Protein AF-A0A7V5PZJ2-F1 (afdb_monomer_lite)

Foldseek 3Di:
DADDPPDPDDDDDVCVVVVVVVVVVVVVVVQVVCVVVVRHAQDQDDCVVVNDVVNVVSVVVNVVVVCVVVVVVVPPPDDDDD

Structure (mmCIF, N/CA/C/O backbone):
data_AF-A0A7V5PZJ2-F1
#
_entry.id   AF-A0A7V5PZJ2-F1
#
loop_
_atom_site.group_PDB
_atom_site.id
_atom_site.type_symbol
_atom_site.label_atom_id
_atom_site.label_alt_id
_atom_site.label_comp_id
_atom_site.label_asym_id
_atom_site.label_entity_id
_atom_site.label_seq_id
_atom_site.pdbx_PDB_ins_code
_atom_site.Cartn_x
_atom_site.Cartn_y
_atom_site.Cartn_z
_atom_site.occupancy
_atom_site.B_is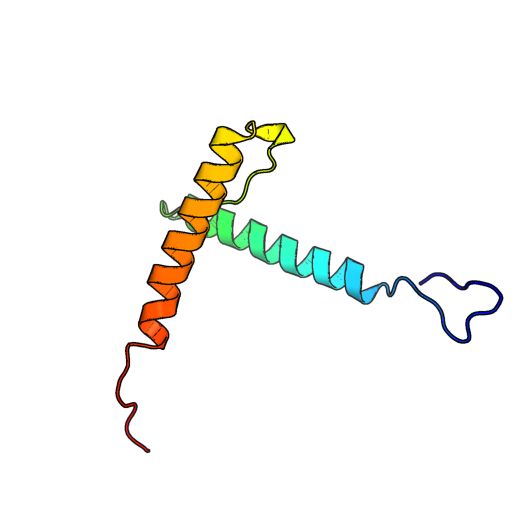o_or_equiv
_atom_site.auth_seq_id
_atom_site.auth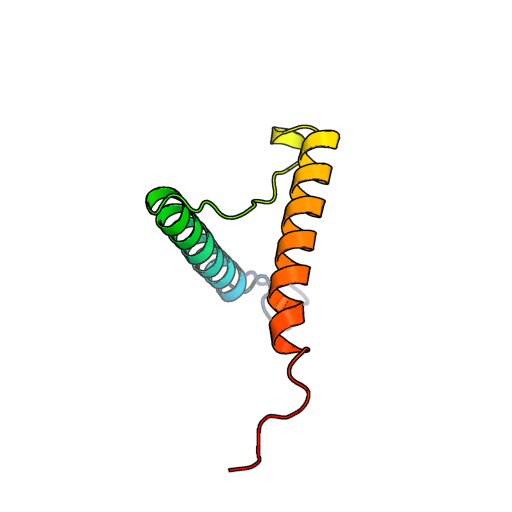_comp_id
_atom_site.auth_asym_id
_atom_site.auth_atom_id
_atom_site.pdbx_PDB_model_num
ATOM 1 N N . MET A 1 1 ? 6.829 -4.818 -21.508 1.00 91.75 1 MET A N 1
ATOM 2 C CA . MET A 1 1 ? 8.218 -4.408 -21.788 1.00 91.75 1 MET A CA 1
ATOM 3 C C . MET A 1 1 ? 8.230 -3.644 -23.089 1.00 91.75 1 MET A C 1
ATOM 5 O O . MET A 1 1 ? 7.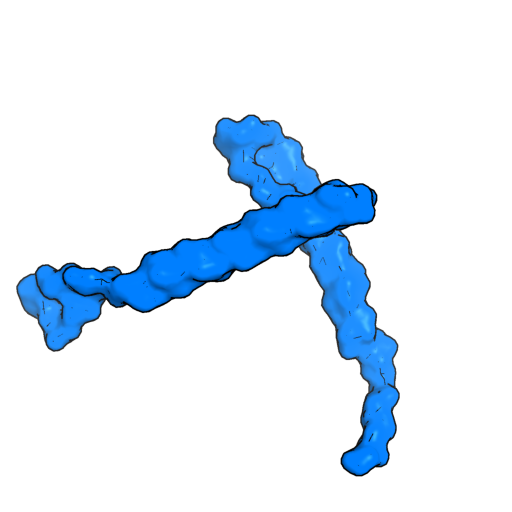588 -4.086 -24.034 1.00 91.75 1 MET A O 1
ATOM 9 N N . VAL A 1 2 ? 8.902 -2.498 -23.109 1.00 95.62 2 VAL A N 1
ATOM 10 C CA . VAL A 1 2 ? 8.955 -1.582 -24.253 1.00 95.62 2 VAL A CA 1
ATOM 11 C C . VAL A 1 2 ? 10.417 -1.381 -24.638 1.00 95.62 2 VAL A C 1
ATOM 13 O O . VAL A 1 2 ? 11.221 -0.973 -23.800 1.00 95.62 2 VAL A O 1
ATOM 16 N N . SER A 1 3 ? 10.763 -1.686 -25.887 1.00 96.88 3 SER A N 1
ATOM 17 C CA . SER A 1 3 ? 12.097 -1.430 -26.440 1.00 96.88 3 SER A CA 1
ATOM 18 C C . SER A 1 3 ? 12.171 -0.002 -26.975 1.00 96.88 3 SER A C 1
ATOM 20 O O . SER A 1 3 ? 11.285 0.420 -27.716 1.00 96.88 3 SER A O 1
ATOM 22 N N . ILE A 1 4 ? 13.224 0.732 -26.613 1.00 97.62 4 ILE A N 1
ATOM 23 C CA . ILE A 1 4 ? 13.446 2.121 -27.034 1.00 97.62 4 ILE A CA 1
ATOM 24 C C . ILE A 1 4 ? 14.799 2.195 -27.755 1.00 97.62 4 ILE A C 1
ATOM 26 O O . ILE A 1 4 ? 15.796 1.735 -27.189 1.00 97.62 4 ILE A O 1
ATOM 30 N N . PRO A 1 5 ? 14.872 2.761 -28.976 1.00 97.88 5 PRO A N 1
ATOM 31 C CA . PRO A 1 5 ? 16.144 2.971 -29.663 1.00 97.88 5 PRO A CA 1
ATOM 32 C C . PRO A 1 5 ? 17.142 3.749 -28.794 1.00 97.88 5 PRO A C 1
ATOM 34 O O . PRO A 1 5 ? 16.790 4.761 -28.194 1.00 97.88 5 PRO A O 1
ATOM 37 N N . GLY A 1 6 ? 18.388 3.276 -28.728 1.00 97.50 6 GLY A N 1
ATOM 38 C CA . GLY A 1 6 ? 19.445 3.887 -27.913 1.00 97.50 6 GLY A CA 1
ATOM 39 C C . GLY A 1 6 ? 19.521 3.397 -26.461 1.00 97.50 6 GLY A C 1
ATOM 40 O O . GLY A 1 6 ? 20.488 3.729 -25.780 1.00 97.50 6 GLY A O 1
ATOM 41 N N . LEU A 1 7 ? 18.572 2.576 -25.987 1.00 96.94 7 LEU A N 1
ATOM 42 C CA . LEU A 1 7 ? 18.692 1.886 -24.699 1.00 96.94 7 LEU A CA 1
ATOM 43 C C . LEU A 1 7 ? 19.184 0.442 -24.886 1.00 96.94 7 LEU A C 1
ATOM 45 O O . LEU A 1 7 ? 18.689 -0.260 -25.768 1.00 96.94 7 LEU A O 1
ATOM 49 N N . PRO A 1 8 ? 20.113 -0.037 -24.039 1.00 96.31 8 PRO A N 1
ATOM 50 C CA . PRO A 1 8 ? 20.644 -1.395 -24.146 1.00 96.31 8 PRO A CA 1
ATOM 51 C C . PRO A 1 8 ? 19.642 -2.480 -23.718 1.00 96.31 8 PRO A C 1
ATOM 53 O O . PRO A 1 8 ? 19.814 -3.639 -24.086 1.00 96.31 8 PRO A O 1
ATOM 56 N N . TYR A 1 9 ? 18.593 -2.125 -22.963 1.00 96.94 9 TYR A N 1
ATOM 57 C CA . TYR A 1 9 ? 17.594 -3.063 -22.440 1.00 96.94 9 TYR A CA 1
ATOM 58 C C . TYR A 1 9 ? 16.170 -2.478 -22.497 1.00 96.94 9 TYR A C 1
ATOM 60 O O . TYR A 1 9 ? 16.013 -1.256 -22.408 1.00 96.94 9 TYR A O 1
ATOM 68 N N . PRO A 1 10 ? 15.118 -3.316 -22.603 1.00 94.69 10 PRO A N 1
ATOM 69 C CA . PRO A 1 10 ? 13.733 -2.852 -22.553 1.00 94.69 10 PRO A CA 1
ATOM 70 C C . PRO A 1 10 ? 13.349 -2.283 -21.180 1.00 94.69 10 PRO A C 1
ATOM 72 O O . PRO A 1 10 ? 13.777 -2.783 -20.141 1.00 94.69 10 PRO A O 1
ATOM 75 N N . VAL A 1 11 ? 12.463 -1.287 -21.176 1.00 95.69 11 VAL A N 1
ATOM 76 C CA . VAL A 1 11 ? 11.889 -0.672 -19.966 1.00 95.69 11 VAL A CA 1
ATOM 77 C C . VAL A 1 11 ? 10.446 -1.142 -19.738 1.00 95.69 11 VAL A C 1
ATOM 79 O O . VAL A 1 11 ? 9.918 -1.959 -20.500 1.00 95.69 11 VAL A O 1
ATOM 82 N N . ALA A 1 12 ? 9.791 -0.638 -18.687 1.00 94.31 12 ALA A N 1
ATOM 83 C CA . ALA A 1 12 ? 8.427 -1.016 -18.297 1.00 94.31 12 ALA A CA 1
ATOM 84 C C . ALA A 1 12 ? 8.271 -2.546 -18.137 1.00 94.31 12 ALA A C 1
ATOM 86 O O . ALA A 1 12 ? 7.578 -3.205 -18.935 1.00 94.31 12 ALA A O 1
ATOM 87 N N . PRO A 1 13 ? 8.968 -3.144 -17.150 1.00 95.25 13 PRO A N 1
ATOM 88 C CA . PRO A 1 13 ? 8.906 -4.579 -16.931 1.00 95.25 13 PRO A CA 1
ATOM 89 C C . PRO A 1 13 ? 7.477 -4.987 -16.561 1.00 95.25 13 PRO A C 1
ATOM 91 O O . PRO A 1 13 ? 6.820 -4.362 -15.728 1.00 95.25 13 PRO A O 1
ATOM 94 N N . GLY A 1 14 ? 6.988 -6.059 -17.190 1.00 94.00 14 GLY A N 1
ATOM 95 C CA . GLY A 1 14 ? 5.642 -6.575 -16.917 1.00 94.00 14 GLY A CA 1
ATOM 96 C C . GLY A 1 14 ? 5.480 -7.044 -15.469 1.00 94.00 14 GLY A C 1
ATOM 97 O O . GLY A 1 14 ? 4.383 -6.976 -14.925 1.00 94.00 14 GLY A O 1
ATOM 98 N N . SER A 1 15 ? 6.582 -7.440 -14.823 1.00 95.44 15 SER A N 1
ATOM 99 C CA . SER A 1 15 ? 6.608 -7.825 -13.412 1.00 95.44 15 SER A CA 1
ATOM 100 C C . SER A 1 15 ? 6.179 -6.699 -12.470 1.00 95.44 15 SER A C 1
ATOM 102 O O . SER A 1 15 ? 5.574 -7.003 -11.449 1.00 95.44 15 SER A O 1
ATOM 104 N N . THR A 1 16 ? 6.401 -5.421 -12.807 1.00 95.12 16 THR A N 1
ATOM 105 C CA . THR A 1 16 ? 5.888 -4.302 -11.998 1.00 95.12 16 THR A CA 1
ATOM 106 C C . THR A 1 16 ? 4.368 -4.261 -12.048 1.00 95.12 16 THR A C 1
ATOM 108 O O . THR A 1 16 ? 3.728 -4.289 -11.005 1.00 95.12 16 THR A O 1
ATOM 111 N N . LEU A 1 17 ? 3.777 -4.261 -13.247 1.00 94.50 17 LEU A N 1
ATOM 112 C CA . LEU A 1 17 ? 2.318 -4.227 -13.398 1.00 94.50 17 LEU A CA 1
ATOM 113 C C . LEU A 1 17 ? 1.661 -5.470 -12.789 1.00 94.50 17 LEU A C 1
ATOM 115 O O . LEU A 1 17 ? 0.688 -5.348 -12.048 1.00 94.50 17 LEU A O 1
ATOM 119 N N . GLY A 1 18 ? 2.222 -6.654 -13.052 1.00 96.75 18 GLY A N 1
ATOM 120 C CA . GLY A 1 18 ? 1.746 -7.909 -12.472 1.00 96.75 18 GLY A CA 1
ATOM 121 C C . GLY A 1 18 ? 1.857 -7.916 -10.947 1.00 96.75 18 GLY A C 1
ATOM 122 O O . GLY A 1 18 ? 0.889 -8.231 -10.262 1.00 96.75 18 GLY A O 1
ATOM 123 N N . GLY A 1 19 ? 3.002 -7.497 -10.403 1.00 97.94 19 GLY A N 1
ATOM 124 C CA . GLY A 1 19 ? 3.219 -7.388 -8.962 1.00 97.94 19 GLY A CA 1
ATOM 125 C C . GLY A 1 19 ? 2.256 -6.403 -8.300 1.00 97.94 19 GLY A C 1
ATOM 126 O O . GLY A 1 19 ? 1.619 -6.746 -7.306 1.00 97.94 19 GLY A O 1
ATOM 127 N N . THR A 1 20 ? 2.077 -5.212 -8.878 1.00 98.06 20 THR A N 1
ATOM 128 C CA . THR A 1 20 ? 1.112 -4.218 -8.388 1.00 98.06 20 THR A CA 1
ATOM 129 C C . THR A 1 20 ? -0.314 -4.761 -8.414 1.00 98.06 20 THR A C 1
ATOM 131 O O . THR A 1 20 ? -1.038 -4.592 -7.434 1.00 98.06 20 THR A O 1
ATOM 134 N N . ALA A 1 21 ? -0.716 -5.445 -9.489 1.00 98.19 21 ALA A N 1
ATOM 135 C CA . ALA A 1 21 ? -2.041 -6.049 -9.585 1.00 98.19 21 ALA A CA 1
ATOM 136 C C . ALA A 1 21 ? -2.265 -7.104 -8.489 1.00 98.19 21 ALA A C 1
ATOM 138 O O . ALA A 1 21 ? -3.286 -7.063 -7.803 1.00 98.19 21 ALA A O 1
ATOM 139 N N . LEU A 1 22 ? -1.292 -7.996 -8.272 1.00 98.50 22 LEU A N 1
ATOM 140 C CA . LEU A 1 22 ? -1.361 -9.031 -7.236 1.00 98.50 22 LEU A CA 1
ATOM 141 C C . LEU A 1 22 ? -1.443 -8.433 -5.827 1.00 98.50 22 LEU A C 1
ATOM 143 O O . LEU A 1 22 ? -2.328 -8.796 -5.054 1.00 98.50 22 LEU A O 1
ATOM 147 N N . VAL A 1 23 ? -0.564 -7.483 -5.498 1.00 98.31 23 VAL A N 1
ATOM 148 C CA . VAL A 1 23 ? -0.568 -6.812 -4.188 1.00 98.31 23 VAL A CA 1
ATOM 149 C C . VAL A 1 23 ? -1.888 -6.077 -3.957 1.00 98.31 23 VAL A C 1
ATOM 151 O O . VAL A 1 23 ? -2.455 -6.155 -2.866 1.00 98.31 23 VAL A O 1
ATOM 154 N N . ASN A 1 24 ? -2.419 -5.397 -4.976 1.00 97.44 24 ASN A N 1
ATOM 155 C CA . ASN A 1 24 ? -3.678 -4.672 -4.842 1.00 97.44 24 ASN A CA 1
ATOM 156 C C . ASN A 1 24 ? -4.881 -5.620 -4.686 1.00 97.44 24 ASN A C 1
ATOM 158 O O . ASN A 1 24 ? -5.782 -5.332 -3.900 1.00 97.44 24 ASN A O 1
ATOM 162 N N . ALA A 1 25 ? -4.875 -6.773 -5.362 1.00 98.56 25 ALA A N 1
ATOM 163 C CA . ALA A 1 25 ? -5.889 -7.809 -5.173 1.00 98.56 25 ALA A CA 1
ATOM 164 C C . ALA A 1 25 ? -5.868 -8.369 -3.741 1.00 98.56 25 ALA A C 1
ATOM 166 O O . ALA A 1 25 ? -6.916 -8.467 -3.104 1.00 98.56 25 ALA A O 1
ATOM 167 N N . ILE A 1 26 ? -4.677 -8.655 -3.198 1.00 98.44 26 ILE A N 1
ATOM 168 C CA . ILE A 1 26 ? -4.509 -9.086 -1.800 1.00 98.44 26 ILE A CA 1
ATOM 169 C C . ILE A 1 26 ? -5.037 -8.018 -0.838 1.00 98.44 26 ILE A C 1
ATOM 171 O O . ILE A 1 26 ? -5.771 -8.339 0.098 1.00 98.44 26 ILE A O 1
ATOM 175 N N . LYS A 1 27 ? -4.697 -6.745 -1.075 1.00 96.56 27 LYS A N 1
ATOM 176 C CA . LYS A 1 27 ? -5.169 -5.611 -0.270 1.00 96.56 27 LYS A CA 1
ATOM 177 C C . LYS A 1 27 ? -6.699 -5.531 -0.255 1.00 96.56 27 LYS A C 1
ATOM 179 O O . LYS A 1 27 ? -7.283 -5.423 0.821 1.00 96.56 27 LYS A O 1
ATOM 184 N N . ALA A 1 28 ? -7.337 -5.605 -1.422 1.00 97.50 28 ALA A N 1
ATOM 185 C CA . ALA A 1 28 ? -8.790 -5.529 -1.549 1.00 97.50 28 ALA A CA 1
ATOM 186 C C . ALA A 1 28 ? -9.491 -6.714 -0.866 1.00 97.50 28 ALA A C 1
ATOM 188 O O . ALA A 1 28 ? -10.404 -6.513 -0.067 1.00 97.50 28 ALA A O 1
ATOM 189 N N . GLU A 1 29 ? -9.025 -7.940 -1.112 1.00 98.50 29 GLU A N 1
ATOM 190 C CA . GLU A 1 29 ? -9.607 -9.145 -0.513 1.00 98.50 29 GLU A CA 1
ATOM 191 C C . GLU A 1 29 ? -9.432 -9.176 1.012 1.00 98.50 29 GLU A C 1
ATOM 193 O O . GLU A 1 29 ? -10.342 -9.564 1.743 1.00 98.50 29 GLU A O 1
ATOM 198 N N . THR A 1 30 ? -8.287 -8.713 1.518 1.00 97.56 30 THR A N 1
ATOM 199 C CA . THR A 1 30 ? -8.051 -8.598 2.964 1.00 97.56 30 THR A CA 1
ATOM 200 C C . THR A 1 30 ? -8.999 -7.581 3.597 1.00 97.56 30 THR A C 1
ATOM 202 O O . THR A 1 30 ? -9.609 -7.876 4.624 1.00 97.56 30 THR A O 1
ATOM 205 N N . ALA A 1 31 ? -9.162 -6.404 2.981 1.00 97.12 31 ALA A N 1
ATOM 206 C CA . ALA A 1 31 ? -10.088 -5.382 3.465 1.00 97.12 31 ALA A CA 1
ATOM 207 C C . ALA A 1 31 ? -11.536 -5.891 3.483 1.00 97.12 31 ALA A C 1
ATOM 209 O O . ALA A 1 31 ? -12.229 -5.695 4.478 1.00 97.12 31 ALA A O 1
ATOM 210 N N . ARG A 1 32 ? -11.957 -6.612 2.433 1.00 98.38 32 ARG A N 1
ATOM 211 C CA . ARG A 1 32 ? -13.280 -7.243 2.360 1.00 98.38 32 ARG A CA 1
ATOM 212 C C . ARG A 1 32 ? -13.500 -8.219 3.514 1.00 98.38 32 ARG A C 1
ATOM 214 O O . ARG A 1 32 ? -14.466 -8.073 4.249 1.00 98.38 32 ARG A O 1
ATOM 221 N N . ARG A 1 33 ? -12.577 -9.163 3.734 1.00 98.50 33 ARG A N 1
ATOM 222 C CA . ARG A 1 33 ? -12.683 -10.144 4.833 1.00 98.50 33 ARG A CA 1
ATOM 223 C C . ARG A 1 33 ? -12.769 -9.487 6.207 1.00 98.50 33 ARG A C 1
ATOM 225 O O . ARG A 1 33 ? -13.530 -9.941 7.052 1.00 98.50 33 ARG A O 1
ATOM 232 N N . LEU A 1 34 ? -11.981 -8.439 6.438 1.00 97.69 34 LEU A N 1
ATOM 233 C CA . LEU A 1 34 ? -11.996 -7.694 7.695 1.00 97.69 34 LEU A CA 1
ATOM 234 C C . LEU A 1 34 ? -13.310 -6.926 7.894 1.00 97.69 34 LEU A C 1
ATOM 236 O O . LEU A 1 34 ? -13.850 -6.927 8.999 1.00 97.69 34 LEU A O 1
ATOM 240 N N . ALA A 1 35 ? -13.840 -6.312 6.834 1.00 97.69 35 ALA A N 1
ATOM 241 C CA . ALA A 1 35 ? -15.137 -5.644 6.865 1.00 97.69 35 ALA A CA 1
ATOM 242 C C . ALA A 1 35 ? -16.281 -6.637 7.132 1.00 97.69 35 ALA A C 1
ATOM 244 O O . ALA A 1 35 ? -17.091 -6.394 8.023 1.00 97.69 35 ALA A O 1
ATOM 245 N N . ASP A 1 36 ? -16.288 -7.784 6.446 1.00 98.44 36 ASP A N 1
ATOM 246 C CA . ASP A 1 36 ? -17.273 -8.857 6.646 1.00 98.44 36 ASP A CA 1
ATOM 247 C C . ASP A 1 36 ? -17.221 -9.428 8.076 1.00 98.44 36 ASP A C 1
ATOM 249 O O . ASP A 1 36 ? -18.239 -9.836 8.629 1.00 98.44 36 ASP A O 1
ATOM 253 N N . ALA A 1 37 ? -16.042 -9.413 8.706 1.00 98.38 37 ALA A N 1
ATOM 254 C CA . ALA A 1 37 ? -15.845 -9.796 10.104 1.00 98.38 37 ALA A CA 1
ATOM 255 C C . ALA A 1 37 ? -16.183 -8.677 11.118 1.00 98.38 37 ALA A C 1
ATOM 257 O O . ALA A 1 37 ? -15.920 -8.831 12.311 1.00 98.38 37 ALA A O 1
ATOM 258 N N . GLY A 1 38 ? -16.727 -7.537 10.674 1.00 98.25 38 GLY A N 1
ATOM 259 C CA . GLY A 1 38 ? -17.108 -6.412 11.536 1.00 98.25 38 GLY A CA 1
ATOM 260 C C . GLY A 1 38 ? -15.935 -5.567 12.046 1.00 98.25 38 GLY A C 1
ATOM 261 O O . GLY A 1 38 ? -16.097 -4.798 12.989 1.00 98.25 38 GLY A O 1
ATOM 262 N N . SER A 1 39 ? -14.747 -5.707 11.455 1.00 96.25 39 SER A N 1
ATOM 263 C CA . SER A 1 39 ? -13.526 -4.984 11.843 1.00 96.25 39 SER A CA 1
ATOM 264 C C . SER A 1 39 ? -12.857 -4.315 10.633 1.00 96.25 39 SER A C 1
ATOM 266 O O . SER A 1 39 ? -11.712 -4.647 10.311 1.00 96.25 39 SER A O 1
ATOM 268 N N . PRO A 1 40 ? -13.543 -3.395 9.927 1.00 95.06 40 PRO A N 1
ATOM 269 C CA . PRO A 1 40 ? -13.000 -2.767 8.727 1.00 95.06 40 PRO A CA 1
ATOM 270 C C . PRO A 1 40 ? -11.686 -2.022 9.035 1.00 95.06 40 PRO A C 1
ATOM 272 O O . PRO A 1 40 ? -11.603 -1.305 10.036 1.00 95.06 40 PRO A O 1
ATOM 275 N N . PRO A 1 41 ? -10.639 -2.176 8.204 1.00 94.38 41 PRO A N 1
ATOM 276 C CA . PRO A 1 41 ? -9.393 -1.444 8.392 1.00 94.38 41 PRO A CA 1
ATOM 277 C C . PRO A 1 41 ? -9.547 0.028 7.968 1.00 94.38 41 PRO A C 1
ATOM 279 O O . PRO A 1 41 ? -10.381 0.326 7.108 1.00 94.38 41 PRO A O 1
ATOM 282 N N . PRO A 1 42 ? -8.711 0.949 8.486 1.00 94.12 42 PRO A N 1
ATOM 283 C CA . PRO A 1 42 ? -8.623 2.295 7.928 1.00 94.12 42 PRO A CA 1
ATOM 284 C C . PRO A 1 42 ? -8.130 2.234 6.474 1.00 94.12 42 PRO A C 1
ATOM 286 O O . PRO A 1 42 ? -7.277 1.409 6.125 1.00 94.12 42 PRO A O 1
ATOM 289 N N . VAL A 1 43 ? -8.664 3.108 5.617 1.00 93.00 43 VAL A N 1
ATOM 290 C CA . VAL A 1 43 ? -8.347 3.152 4.183 1.00 93.00 43 VAL A CA 1
ATOM 291 C C . VAL A 1 43 ? -7.863 4.534 3.772 1.00 93.00 43 VAL A C 1
ATOM 293 O O . VAL A 1 43 ? -8.382 5.548 4.223 1.00 93.00 43 VAL A O 1
ATOM 296 N N . LEU A 1 44 ? -6.882 4.569 2.872 1.00 94.62 44 LEU A N 1
ATOM 297 C CA . LEU A 1 44 ? -6.487 5.805 2.204 1.00 94.62 44 LEU A CA 1
ATOM 298 C C . LEU A 1 44 ? -7.485 6.109 1.089 1.00 94.62 44 LEU A C 1
ATOM 300 O O . LEU A 1 44 ? -7.785 5.229 0.277 1.00 94.62 44 LEU A O 1
ATOM 304 N N . VAL A 1 45 ? -7.943 7.354 1.021 1.00 94.81 45 VAL A N 1
ATOM 305 C CA . VAL A 1 45 ? -8.858 7.826 -0.019 1.00 94.81 45 VAL A CA 1
ATOM 306 C C . VAL A 1 45 ? -8.234 8.993 -0.766 1.00 94.81 45 VAL A C 1
ATOM 308 O O . VAL A 1 45 ? -7.608 9.870 -0.172 1.00 94.81 45 VAL A O 1
ATOM 311 N N . ALA A 1 46 ? -8.373 8.989 -2.089 1.00 95.94 46 ALA A N 1
ATOM 312 C CA . ALA A 1 46 ? -7.889 10.079 -2.918 1.00 95.94 46 ALA A CA 1
ATOM 313 C C . ALA A 1 46 ? -8.729 11.343 -2.682 1.00 95.94 46 ALA A C 1
ATOM 315 O O . ALA A 1 46 ? -9.956 11.280 -2.598 1.00 95.94 46 ALA A O 1
ATOM 316 N N . SER A 1 47 ? -8.078 12.504 -2.650 1.00 97.12 47 SER A N 1
ATOM 317 C CA . SER A 1 47 ? -8.749 13.795 -2.467 1.00 97.12 47 SER A CA 1
ATOM 318 C C . SER A 1 47 ? -9.742 14.131 -3.581 1.00 97.12 47 SER A C 1
ATOM 320 O O . SER A 1 47 ? -10.706 14.845 -3.336 1.00 97.12 47 SER A O 1
ATOM 322 N N . CYS A 1 48 ? -9.573 13.583 -4.788 1.00 96.69 48 CYS A N 1
ATOM 323 C CA . CYS A 1 48 ? -10.559 13.727 -5.861 1.00 96.69 48 CYS A CA 1
ATOM 324 C C . CYS A 1 48 ? -11.872 12.967 -5.602 1.00 96.69 48 CYS A C 1
ATOM 326 O O . CYS A 1 48 ? -12.858 13.241 -6.279 1.00 96.69 48 CYS A O 1
ATOM 328 N N . LEU A 1 49 ? -11.889 12.028 -4.648 1.00 96.81 49 LEU A N 1
ATOM 329 C CA . LEU A 1 49 ? -13.081 11.275 -4.257 1.00 96.81 49 LEU A CA 1
ATOM 330 C C . LEU A 1 49 ? -13.733 11.837 -2.987 1.00 96.81 49 LEU A C 1
ATOM 332 O O . LEU A 1 49 ? -14.951 11.947 -2.946 1.00 96.81 49 LEU A O 1
ATOM 336 N N . ALA A 1 50 ? -12.937 12.195 -1.975 1.00 95.38 50 ALA A N 1
ATOM 337 C CA . ALA A 1 50 ? -13.431 12.599 -0.649 1.00 95.38 50 ALA A CA 1
ATOM 338 C C . ALA A 1 50 ? -13.200 14.087 -0.310 1.00 95.38 50 ALA A C 1
ATOM 340 O O . ALA A 1 50 ? -13.585 14.576 0.745 1.00 95.38 50 ALA A O 1
ATOM 341 N N . GLY A 1 51 ? -12.539 14.843 -1.188 1.00 97.62 51 GLY A N 1
ATOM 342 C CA . GLY A 1 51 ? -12.029 16.173 -0.859 1.00 97.62 51 GLY A CA 1
ATOM 343 C C . GLY A 1 51 ? -10.724 16.119 -0.056 1.00 97.62 51 GLY A C 1
ATOM 344 O O . GLY A 1 51 ? -10.305 15.078 0.452 1.00 97.62 51 GLY A O 1
ATOM 345 N N . SER A 1 52 ? -10.030 17.255 0.025 1.00 97.50 52 SER A N 1
ATOM 346 C CA . SER A 1 52 ? -8.709 17.339 0.664 1.00 97.50 52 SER A CA 1
ATOM 347 C C . SER A 1 52 ? -8.764 17.074 2.168 1.00 97.50 52 SER A C 1
ATOM 349 O O . SER A 1 52 ? -7.953 16.306 2.671 1.00 97.50 52 SER A O 1
ATOM 351 N N . THR A 1 53 ? -9.727 17.666 2.877 1.00 97.94 53 THR A N 1
ATOM 352 C CA . THR A 1 53 ? -9.838 17.542 4.336 1.00 97.94 53 THR A CA 1
ATOM 353 C C . THR A 1 53 ? -10.071 16.098 4.774 1.00 97.94 53 THR A C 1
ATOM 355 O O . THR A 1 53 ? -9.334 15.601 5.622 1.00 97.94 53 THR A O 1
ATOM 358 N N . GLU A 1 54 ? -11.047 15.409 4.179 1.00 96.81 54 GLU A N 1
ATOM 359 C CA . GLU A 1 54 ? -11.354 14.015 4.522 1.00 96.81 54 GLU A CA 1
ATOM 360 C C . GLU A 1 54 ? -10.217 13.071 4.104 1.00 96.81 54 GLU A C 1
ATOM 362 O O . GLU A 1 54 ? -9.831 12.191 4.867 1.00 96.81 54 GLU A O 1
ATOM 367 N N . SER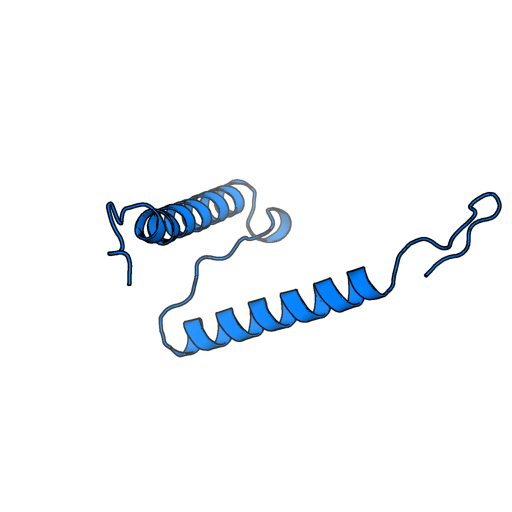 A 1 55 ? -9.606 13.300 2.935 1.00 97.50 55 SER A N 1
ATOM 368 C CA . SER A 1 55 ? -8.435 12.539 2.483 1.00 97.50 55 SER A CA 1
ATOM 369 C C . SER A 1 55 ? -7.260 12.644 3.460 1.00 97.50 55 SER A C 1
ATOM 371 O O . SER A 1 55 ? -6.673 11.621 3.819 1.00 97.50 55 SER A O 1
ATOM 373 N N . THR A 1 56 ? -6.961 13.851 3.955 1.00 97.69 56 THR A N 1
ATOM 374 C CA . THR A 1 56 ? -5.931 14.062 4.982 1.00 97.69 56 THR A CA 1
ATOM 375 C C . THR A 1 56 ? -6.293 13.351 6.283 1.00 97.69 56 THR A C 1
ATOM 377 O O . THR A 1 56 ? -5.473 12.616 6.820 1.00 97.69 56 THR A O 1
ATOM 380 N N . GLN A 1 57 ? -7.526 13.500 6.776 1.00 97.06 57 GLN A N 1
ATOM 381 C CA . GLN A 1 57 ? -7.962 12.838 8.012 1.00 97.06 57 GLN A CA 1
ATOM 382 C C . GLN A 1 57 ? -7.875 11.307 7.921 1.00 97.06 57 GLN A C 1
ATOM 384 O O . GLN A 1 57 ? -7.427 10.652 8.866 1.00 97.06 57 GLN A O 1
ATOM 389 N N . ALA A 1 58 ? -8.265 10.732 6.781 1.00 96.31 58 ALA A N 1
ATOM 390 C CA . ALA A 1 58 ? -8.163 9.301 6.525 1.00 96.31 58 ALA A CA 1
ATOM 391 C C . ALA A 1 58 ? -6.702 8.823 6.499 1.00 96.31 58 ALA A C 1
ATOM 393 O O . ALA A 1 58 ? -6.394 7.750 7.022 1.00 96.31 58 ALA A O 1
ATOM 394 N N . PHE A 1 59 ? -5.798 9.625 5.926 1.00 96.62 59 PHE A N 1
ATOM 395 C CA . PHE A 1 59 ? -4.364 9.343 5.923 1.00 96.62 59 PHE A CA 1
ATOM 396 C C . PHE A 1 59 ? -3.783 9.323 7.340 1.00 96.62 59 PHE A C 1
ATOM 398 O O . PHE A 1 59 ? -3.186 8.316 7.722 1.00 96.62 59 PHE A O 1
ATOM 405 N N . GLU A 1 60 ? -4.017 10.376 8.127 1.00 96.56 60 GLU A N 1
ATOM 406 C CA . GLU A 1 60 ? -3.528 10.467 9.510 1.00 96.56 60 GLU A CA 1
ATOM 407 C C . GLU A 1 60 ? -4.062 9.307 10.361 1.00 96.56 60 GLU A C 1
ATOM 409 O O . GLU A 1 60 ? -3.290 8.576 10.974 1.00 96.56 60 GLU A O 1
ATOM 414 N N . THR A 1 61 ? -5.369 9.028 10.288 1.00 95.44 61 THR A N 1
ATOM 415 C CA . THR A 1 61 ? -5.998 7.914 11.025 1.00 95.44 61 THR A CA 1
ATOM 416 C C . THR A 1 61 ? -5.372 6.560 10.671 1.00 95.44 61 THR A C 1
ATOM 418 O O . THR A 1 61 ? -5.144 5.716 11.542 1.00 95.44 61 THR A O 1
ATOM 421 N N . ALA A 1 62 ? -5.088 6.324 9.385 1.00 95.38 62 ALA A N 1
ATOM 422 C CA . ALA A 1 62 ? -4.453 5.088 8.941 1.00 95.38 62 ALA A CA 1
ATOM 423 C C . ALA A 1 62 ? -3.012 4.961 9.460 1.00 95.38 62 ALA A C 1
ATOM 425 O O . ALA A 1 62 ? -2.595 3.865 9.851 1.00 95.38 62 ALA A O 1
ATOM 426 N N . TYR A 1 63 ? -2.261 6.063 9.480 1.00 95.31 63 TYR A N 1
ATOM 427 C CA . TYR A 1 63 ? -0.880 6.089 9.957 1.00 95.31 63 TYR A CA 1
ATOM 428 C C . TYR A 1 63 ? -0.772 6.001 11.481 1.00 95.31 63 TYR A C 1
ATOM 430 O O . TYR A 1 63 ? 0.104 5.284 11.968 1.00 95.31 63 TYR A O 1
ATOM 438 N N . ASP A 1 64 ? -1.691 6.608 12.228 1.00 95.44 64 ASP A N 1
ATOM 439 C CA . ASP A 1 64 ? -1.793 6.452 13.682 1.00 95.44 64 ASP A CA 1
ATOM 440 C C . ASP A 1 64 ? -2.022 4.986 14.062 1.00 95.44 64 ASP A C 1
ATOM 442 O O . ASP A 1 64 ? -1.312 4.416 14.899 1.00 95.44 64 ASP A O 1
ATOM 446 N N . GLU A 1 65 ? -2.971 4.325 13.394 1.00 94.06 65 GLU A N 1
ATOM 447 C CA . GLU A 1 65 ? -3.245 2.907 13.619 1.00 94.06 65 GLU A CA 1
ATOM 448 C C . GLU A 1 65 ? -2.053 2.024 13.215 1.00 94.06 65 GLU A C 1
ATOM 450 O O . GLU A 1 65 ? -1.729 1.054 13.911 1.00 94.06 65 GLU A O 1
ATOM 455 N N . HIS A 1 66 ? -1.359 2.360 12.123 1.00 93.44 66 HIS A N 1
ATOM 456 C CA . HIS A 1 66 ? -0.129 1.679 11.724 1.00 93.44 66 HIS A CA 1
ATOM 457 C C . HIS A 1 66 ? 0.970 1.827 12.785 1.00 93.44 66 HIS A C 1
ATOM 459 O O . HIS A 1 66 ? 1.540 0.820 13.214 1.00 93.44 66 HIS A O 1
ATOM 465 N N . GLY A 1 67 ? 1.219 3.049 13.262 1.00 94.25 67 GLY A N 1
ATOM 466 C CA . GLY A 1 67 ? 2.191 3.342 14.313 1.00 94.25 67 GLY A CA 1
ATOM 467 C C . GLY A 1 67 ? 1.886 2.574 15.597 1.00 94.25 67 GLY A C 1
ATOM 468 O O . GLY A 1 67 ? 2.754 1.880 16.128 1.00 94.25 67 GLY A O 1
ATOM 469 N N . ARG A 1 68 ? 0.623 2.583 16.040 1.00 93.00 68 ARG A N 1
ATOM 470 C CA . ARG A 1 68 ? 0.161 1.832 17.216 1.00 93.00 68 ARG A CA 1
ATOM 471 C C . ARG A 1 68 ? 0.393 0.322 17.085 1.00 93.00 68 ARG A C 1
ATOM 473 O O . ARG A 1 68 ? 0.741 -0.335 18.069 1.00 93.00 68 ARG A O 1
ATOM 480 N N . ARG A 1 69 ? 0.202 -0.253 15.890 1.00 90.56 69 ARG A N 1
ATOM 481 C CA . ARG A 1 69 ? 0.447 -1.68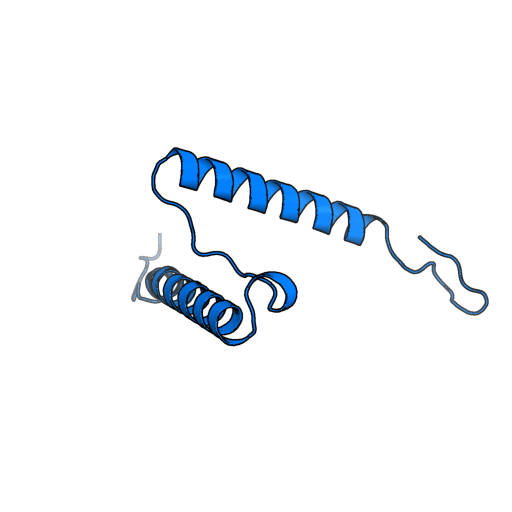4 15.623 1.00 90.56 69 ARG A CA 1
ATOM 482 C C . ARG A 1 69 ? 1.937 -2.014 15.571 1.00 90.56 69 ARG A C 1
ATOM 484 O O . ARG A 1 69 ? 2.345 -2.991 16.195 1.00 90.56 69 ARG A O 1
ATOM 491 N N . ILE A 1 70 ? 2.736 -1.211 14.867 1.00 93.31 70 ILE A N 1
ATOM 492 C CA . ILE A 1 70 ? 4.183 -1.424 14.718 1.00 93.31 70 ILE A CA 1
ATOM 493 C C . ILE A 1 70 ? 4.922 -1.218 16.038 1.00 93.31 70 ILE A C 1
ATOM 495 O O . ILE A 1 70 ? 5.828 -1.991 16.339 1.00 93.31 70 ILE A O 1
ATOM 499 N N . ALA A 1 71 ? 4.512 -0.258 16.872 1.00 93.81 71 ALA A N 1
ATOM 500 C CA . ALA A 1 71 ? 5.118 -0.027 18.184 1.00 93.81 71 ALA A CA 1
ATOM 501 C C . ALA A 1 71 ? 5.171 -1.307 19.037 1.00 93.81 71 ALA A C 1
ATOM 503 O O . ALA A 1 71 ? 6.156 -1.553 19.725 1.00 93.81 71 ALA A O 1
ATOM 504 N N . ARG A 1 72 ? 4.167 -2.189 18.932 1.00 89.50 72 ARG A N 1
ATOM 505 C CA . ARG A 1 72 ? 4.139 -3.477 19.652 1.00 89.50 72 ARG A CA 1
ATOM 506 C C . ARG A 1 72 ? 5.278 -4.425 19.268 1.00 89.50 72 ARG A C 1
ATOM 508 O O . ARG A 1 72 ? 5.639 -5.271 20.079 1.00 89.50 72 ARG A O 1
ATOM 515 N N . LEU A 1 73 ? 5.819 -4.307 18.055 1.00 89.00 73 LEU A N 1
ATOM 516 C CA . LEU A 1 73 ? 6.957 -5.110 17.600 1.00 89.00 73 LEU A CA 1
ATOM 517 C C . LEU A 1 73 ? 8.267 -4.640 18.241 1.00 89.00 73 LEU A C 1
ATOM 519 O O . LEU A 1 73 ? 9.134 -5.462 18.513 1.00 89.00 73 LEU A O 1
ATOM 523 N N . TRP A 1 74 ? 8.380 -3.339 18.519 1.00 82.94 74 TRP A N 1
ATOM 524 C CA . TRP A 1 74 ? 9.589 -2.703 19.054 1.00 82.94 74 TRP A CA 1
ATOM 525 C C . TRP A 1 74 ? 9.576 -2.527 20.576 1.00 82.94 74 TRP A C 1
ATOM 527 O O . TRP A 1 74 ? 10.624 -2.354 21.183 1.00 82.94 74 TRP A O 1
ATOM 537 N N . LEU A 1 75 ? 8.404 -2.607 21.211 1.00 81.31 75 LEU A N 1
ATOM 538 C CA . LEU A 1 75 ? 8.241 -2.547 22.667 1.00 81.31 75 LEU A CA 1
ATOM 539 C C . LEU A 1 75 ? 8.577 -3.870 23.387 1.00 81.31 75 LEU A C 1
ATOM 541 O O . LEU A 1 75 ? 8.314 -3.975 24.581 1.00 81.31 75 LEU A O 1
ATOM 545 N N . ARG A 1 76 ? 9.135 -4.884 22.706 1.00 66.12 76 ARG A N 1
ATOM 546 C CA . ARG A 1 76 ? 9.711 -6.074 23.360 1.00 66.12 76 ARG A CA 1
ATOM 547 C C . ARG A 1 76 ? 11.167 -5.785 23.744 1.00 66.12 76 ARG A C 1
ATOM 549 O O . ARG A 1 76 ? 11.988 -5.737 22.833 1.00 66.12 76 ARG A O 1
ATOM 556 N N . PRO A 1 77 ? 11.510 -5.636 25.039 1.00 61.16 77 PRO A N 1
ATOM 557 C CA . PRO A 1 77 ? 12.883 -5.339 25.429 1.00 61.16 77 PRO A CA 1
ATOM 558 C C . PRO A 1 77 ? 13.821 -6.540 25.286 1.00 61.16 77 PRO A C 1
ATOM 560 O O . PRO A 1 77 ? 14.990 -6.316 25.045 1.00 61.16 77 PRO A O 1
ATOM 563 N N . ASP A 1 78 ? 13.341 -7.787 25.343 1.00 65.81 78 ASP A N 1
ATOM 564 C CA . ASP A 1 78 ? 14.183 -8.981 25.202 1.00 65.81 78 ASP A CA 1
ATOM 565 C C . ASP A 1 78 ? 13.343 -10.174 24.717 1.00 65.81 78 ASP A C 1
ATOM 567 O O . ASP A 1 78 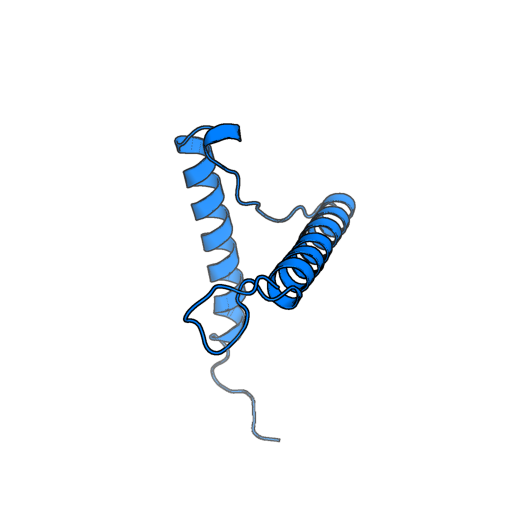? 12.383 -10.586 25.373 1.00 65.81 78 ASP A O 1
ATOM 571 N N . SER A 1 79 ? 13.694 -10.764 23.575 1.00 55.19 79 SER A N 1
ATOM 572 C CA . SER A 1 79 ? 13.353 -12.166 23.288 1.00 55.19 79 SER A CA 1
ATOM 573 C C . SER A 1 79 ? 14.523 -13.027 23.768 1.00 55.19 79 SER A C 1
ATOM 575 O O . SER A 1 79 ? 15.640 -12.779 23.312 1.00 55.19 79 SER A O 1
ATOM 577 N N . PRO A 1 80 ? 14.315 -13.999 24.678 1.00 53.69 80 PRO A N 1
ATOM 578 C CA . PRO A 1 80 ? 15.404 -14.800 25.214 1.00 53.69 80 PRO A CA 1
ATOM 579 C C . PRO A 1 80 ? 16.061 -15.586 24.081 1.00 53.69 80 PRO A C 1
ATOM 581 O O . PRO A 1 80 ? 15.381 -16.223 23.273 1.00 53.69 80 PRO A O 1
ATOM 584 N N . THR A 1 81 ? 17.390 -15.531 24.035 1.00 54.31 81 THR A N 1
ATOM 585 C CA . THR A 1 81 ? 18.222 -16.438 23.245 1.00 54.31 81 THR A CA 1
ATOM 586 C C . THR A 1 81 ? 17.794 -17.872 23.539 1.00 54.31 81 THR A C 1
ATOM 588 O O . THR A 1 81 ? 17.872 -18.307 24.690 1.00 54.31 81 THR A O 1
ATOM 591 N N . SER A 1 82 ? 17.307 -18.569 22.514 1.00 49.62 82 SER A N 1
ATOM 592 C CA . SER A 1 82 ? 17.142 -20.025 22.495 1.00 49.62 82 SER A CA 1
ATOM 593 C C . SER A 1 82 ? 18.162 -20.601 21.529 1.00 49.62 82 SER A C 1
ATOM 595 O O . SER A 1 82 ? 18.290 -20.006 20.434 1.00 49.62 82 SER A O 1
#

Radius of gyration: 19.67 Å; chains: 1; bounding box: 38×38×55 Å

Secondary structure (DSSP, 8-state):
-B--TT-SS-BS-HHHHHHHHHHHHHHHHHHHHHHHTT-PPP----HHHHHHHHHHHHHHHHHHHHHHHHHHHH----PPP-

Sequence (82 aa):
MVSIPGLPYPVAPGSTLGGTALVNAIKAETARRLADAGSPPPVLVASCLAGSTESTQAFETAYDEHGRRIARLWLRPDSPTS

pLDDT: mean 92.46, std 11.07, range [49.62, 98.56]